Protein AF-A0A966QZ60-F1 (afdb_monomer_lite)

Structure (mmCIF, N/CA/C/O backbone):
data_AF-A0A966QZ60-F1
#
_entry.id   AF-A0A966QZ60-F1
#
loop_
_atom_site.group_PDB
_atom_site.id
_atom_site.type_symbol
_atom_site.label_atom_id
_atom_site.label_alt_id
_atom_site.label_comp_id
_atom_site.label_asym_id
_atom_site.label_entity_id
_atom_site.label_seq_id
_atom_site.pdbx_PDB_ins_code
_atom_site.Cartn_x
_atom_site.Cartn_y
_atom_site.Cartn_z
_atom_site.occupancy
_atom_site.B_iso_or_equiv
_atom_site.auth_seq_id
_atom_site.auth_comp_id
_atom_site.auth_asym_id
_atom_site.auth_atom_id
_atom_site.pdbx_PDB_model_num
ATOM 1 N N . LEU A 1 1 ? -9.155 -8.828 33.216 1.00 84.31 1 LEU A N 1
ATOM 2 C CA . LEU A 1 1 ? -10.419 -8.265 32.689 1.00 84.31 1 LEU A CA 1
ATOM 3 C C . LEU A 1 1 ? -10.652 -8.735 31.255 1.00 84.31 1 LEU A C 1
ATOM 5 O O . LEU A 1 1 ? -11.695 -9.301 30.996 1.00 84.31 1 LEU A O 1
ATOM 9 N N . ASP A 1 2 ? -9.654 -8.641 30.380 1.00 88.44 2 ASP A N 1
ATOM 10 C CA . ASP A 1 2 ? -9.709 -9.097 28.979 1.00 88.44 2 ASP A CA 1
ATOM 11 C C . ASP A 1 2 ? -10.245 -10.510 28.779 1.00 88.44 2 ASP A C 1
ATOM 13 O O . ASP A 1 2 ? -11.282 -10.682 28.158 1.00 88.44 2 ASP A O 1
ATOM 17 N N . LYS A 1 3 ? -9.608 -11.512 29.401 1.00 91.06 3 LYS A N 1
ATOM 18 C CA . LYS A 1 3 ? -10.066 -12.908 29.327 1.00 91.06 3 LYS A CA 1
ATOM 19 C C . LYS A 1 3 ? -11.524 -13.078 29.780 1.00 91.06 3 LYS A C 1
ATOM 21 O O . LYS A 1 3 ? -12.220 -13.938 29.255 1.00 91.06 3 LYS A O 1
ATOM 26 N N . LYS A 1 4 ? -11.988 -12.257 30.737 1.00 91.94 4 LYS A N 1
ATOM 27 C CA . LYS A 1 4 ? -13.389 -12.260 31.191 1.00 91.94 4 LYS A CA 1
ATOM 28 C C . LYS A 1 4 ? -14.310 -11.674 30.118 1.00 91.94 4 LYS A C 1
ATOM 30 O O . LYS A 1 4 ? -15.318 -12.291 29.813 1.00 91.94 4 LYS A O 1
ATOM 35 N N . ILE A 1 5 ? -13.929 -10.549 29.507 1.00 87.81 5 ILE A N 1
ATOM 36 C CA . ILE A 1 5 ? -14.661 -9.914 28.398 1.00 87.81 5 ILE A CA 1
ATOM 37 C C . ILE A 1 5 ? -14.772 -10.870 27.201 1.00 87.81 5 ILE A C 1
ATOM 39 O O . ILE A 1 5 ? -15.870 -11.100 26.702 1.00 87.81 5 ILE A O 1
ATOM 43 N N . GLU A 1 6 ? -13.659 -11.471 26.776 1.00 86.62 6 GLU A N 1
ATOM 44 C CA . GLU A 1 6 ? -13.623 -12.422 25.658 1.00 86.62 6 GLU A CA 1
ATOM 45 C C . GLU A 1 6 ? -14.510 -13.645 25.929 1.00 86.62 6 GLU A C 1
ATOM 47 O O . GLU A 1 6 ? -15.332 -14.019 25.094 1.00 86.62 6 GLU A O 1
ATOM 52 N N . ALA A 1 7 ? -14.370 -14.265 27.106 1.00 90.38 7 ALA A N 1
ATOM 53 C CA . ALA A 1 7 ? -15.155 -15.438 27.480 1.00 90.38 7 ALA A CA 1
ATOM 54 C C . ALA A 1 7 ? -16.653 -15.121 27.596 1.00 90.38 7 ALA A C 1
ATOM 56 O O . ALA A 1 7 ? -17.484 -15.924 27.173 1.00 90.38 7 ALA A O 1
ATOM 57 N N . TYR A 1 8 ? -16.995 -13.950 28.134 1.00 89.56 8 TYR A N 1
ATOM 58 C CA . TYR A 1 8 ? -18.377 -13.519 28.297 1.00 89.56 8 TYR A CA 1
ATOM 59 C C . TYR A 1 8 ? -19.043 -13.235 26.951 1.00 89.56 8 TYR A C 1
ATOM 61 O O . TYR A 1 8 ? -20.119 -13.758 26.694 1.00 89.56 8 TYR A O 1
ATOM 69 N N . ARG A 1 9 ? -18.382 -12.503 26.044 1.00 83.50 9 ARG A N 1
ATOM 70 C CA . ARG A 1 9 ? -18.912 -12.212 24.699 1.00 83.50 9 ARG A CA 1
ATOM 71 C C . ARG A 1 9 ? -18.973 -13.429 23.779 1.00 83.50 9 ARG A C 1
ATOM 73 O O . ARG A 1 9 ? -19.810 -13.466 22.885 1.00 83.50 9 ARG A O 1
ATOM 80 N N . LYS A 1 10 ? -18.149 -14.461 24.004 1.00 85.38 10 LYS A N 1
ATOM 81 C CA . LYS A 1 10 ? -18.312 -15.754 23.311 1.00 85.38 10 LYS A CA 1
ATOM 82 C C . LYS A 1 10 ? -19.639 -16.438 23.657 1.00 85.38 10 LYS A C 1
ATOM 84 O O . LYS A 1 10 ? -20.202 -17.102 22.794 1.00 85.38 10 LYS A O 1
ATOM 89 N N . LYS A 1 11 ? -20.123 -16.277 24.894 1.00 85.75 11 LYS A N 1
ATOM 90 C CA . LYS A 1 11 ? -21.394 -16.850 25.372 1.00 85.75 11 LYS A CA 1
ATOM 91 C C . LYS A 1 11 ? -22.586 -15.915 25.138 1.00 85.75 11 LYS A C 1
ATOM 93 O O . LYS A 1 11 ? -23.660 -16.387 24.802 1.00 85.75 11 LYS A O 1
ATOM 98 N N . ASN A 1 12 ? -22.364 -14.607 25.252 1.00 82.19 12 ASN A N 1
ATOM 99 C CA . ASN A 1 12 ? -23.371 -13.552 25.152 1.00 82.19 12 ASN A CA 1
ATOM 100 C C . ASN A 1 12 ? -22.967 -12.578 24.036 1.00 82.19 12 ASN A C 1
ATOM 102 O O . ASN A 1 12 ? -22.344 -11.545 24.289 1.00 82.19 12 ASN A O 1
ATOM 106 N N . ARG A 1 13 ? -23.219 -12.959 22.779 1.00 76.31 13 ARG A N 1
ATOM 107 C CA . ARG A 1 13 ? -22.606 -12.326 21.591 1.00 76.31 13 ARG A CA 1
ATOM 108 C C . ARG A 1 13 ? -23.005 -10.868 21.373 1.00 76.31 13 ARG A C 1
ATOM 110 O O . ARG A 1 13 ? -22.263 -10.135 20.723 1.00 76.31 13 ARG A O 1
ATOM 117 N N . ASP A 1 14 ? -24.128 -10.449 21.923 1.00 72.69 14 ASP A N 1
ATOM 118 C CA . ASP A 1 14 ? -24.739 -9.123 21.838 1.00 72.69 14 ASP A CA 1
ATOM 119 C C . ASP A 1 14 ? -24.552 -8.266 23.104 1.00 72.69 14 ASP A C 1
ATOM 121 O O . ASP A 1 14 ? -24.776 -7.060 23.048 1.00 72.69 14 ASP A O 1
ATOM 125 N N . ALA A 1 15 ? -24.039 -8.833 24.202 1.00 78.94 15 ALA A N 1
ATOM 126 C CA . ALA A 1 15 ? -24.025 -8.176 25.511 1.00 78.94 15 ALA A CA 1
ATOM 127 C C . ALA A 1 15 ? -23.318 -6.810 25.556 1.00 78.94 15 ALA A C 1
ATOM 129 O O . ALA A 1 15 ? -22.110 -6.696 25.336 1.00 78.94 15 ALA A O 1
ATOM 130 N N . SER A 1 16 ? -24.041 -5.764 25.926 1.00 79.06 16 SER A N 1
ATOM 131 C CA . SER A 1 16 ? -23.572 -4.380 26.024 1.00 79.06 16 SER A CA 1
ATOM 132 C C . SER A 1 16 ? -22.402 -4.178 27.007 1.00 79.06 16 SER A C 1
ATOM 134 O O . SER A 1 16 ? -22.087 -5.011 27.864 1.00 79.06 16 SER A O 1
ATOM 136 N N . VAL A 1 17 ? -21.721 -3.033 26.885 1.00 77.44 17 VAL A N 1
ATOM 137 C CA . VAL A 1 17 ? -20.625 -2.647 27.794 1.00 77.44 17 VAL A CA 1
ATOM 138 C C . VAL A 1 17 ? -21.151 -2.457 29.220 1.00 77.44 17 VAL A C 1
ATOM 140 O O . VAL A 1 17 ? -20.450 -2.745 30.186 1.00 77.44 17 VAL A O 1
ATOM 143 N N . GLU A 1 18 ? -22.389 -1.997 29.343 1.00 75.81 18 GLU A N 1
ATOM 144 C CA . GLU A 1 18 ? -23.145 -1.793 30.569 1.00 75.81 18 GLU A CA 1
ATOM 145 C C . GLU A 1 18 ? -23.421 -3.109 31.290 1.00 75.81 18 GLU A C 1
ATOM 147 O O . GLU A 1 18 ? -23.163 -3.212 32.489 1.00 75.81 18 GLU A O 1
ATOM 152 N N . GLU A 1 19 ? -23.907 -4.119 30.569 1.00 78.19 19 GLU A N 1
ATOM 153 C CA . GLU A 1 19 ? -24.161 -5.455 31.119 1.00 78.19 19 GLU A CA 1
ATOM 154 C C . GLU A 1 19 ? -22.862 -6.099 31.599 1.00 78.19 19 GLU A C 1
ATOM 156 O O . GLU A 1 19 ? -22.787 -6.572 32.730 1.00 78.19 19 GLU A O 1
ATOM 161 N N . MET A 1 20 ? -21.798 -6.015 30.798 1.00 86.00 20 MET A N 1
ATOM 162 C CA . MET A 1 20 ? -20.472 -6.490 31.198 1.00 86.00 20 MET A CA 1
ATOM 163 C C . MET A 1 20 ? -19.906 -5.727 32.404 1.00 86.00 20 MET A C 1
ATOM 165 O O . MET A 1 20 ? -19.241 -6.314 33.252 1.00 86.00 20 MET A O 1
ATOM 169 N N . ALA A 1 21 ? -20.143 -4.418 32.507 1.00 83.50 21 ALA A N 1
ATOM 170 C CA . ALA A 1 21 ? -19.687 -3.613 33.639 1.00 83.50 21 ALA A CA 1
ATOM 171 C C . ALA A 1 21 ? -20.360 -4.036 34.950 1.00 83.50 21 ALA A C 1
ATOM 173 O O . ALA A 1 21 ? -19.672 -4.190 35.962 1.00 83.50 21 ALA A O 1
ATOM 174 N N . LYS A 1 22 ? -21.677 -4.277 34.907 1.00 90.19 22 LYS A N 1
ATOM 175 C CA . LYS A 1 22 ? -22.449 -4.804 36.038 1.00 90.19 22 LYS A CA 1
ATOM 176 C C . LYS A 1 22 ? -21.971 -6.201 36.428 1.00 90.19 22 LYS A C 1
ATOM 178 O O . LYS A 1 22 ? -21.616 -6.406 37.583 1.00 90.19 22 LYS A O 1
ATOM 183 N N . GLU A 1 23 ? -21.870 -7.107 35.459 1.00 91.81 23 GLU A N 1
ATOM 184 C CA . GLU A 1 23 ? -21.428 -8.488 35.675 1.00 91.81 23 GLU A CA 1
ATOM 185 C C . GLU A 1 23 ? -20.013 -8.563 36.268 1.00 91.81 23 GLU A C 1
ATOM 187 O O . GLU A 1 23 ? -19.726 -9.341 37.175 1.00 91.81 23 GLU A O 1
ATOM 192 N N . PHE A 1 24 ? -19.089 -7.740 35.768 1.00 90.69 24 PHE A N 1
ATOM 193 C CA . PHE A 1 24 ? -17.696 -7.772 36.211 1.00 90.69 24 PHE A CA 1
ATOM 194 C C . PHE A 1 24 ? -17.423 -6.902 37.442 1.00 90.69 24 PHE A C 1
ATOM 196 O O . PHE A 1 24 ? -16.284 -6.911 37.919 1.00 90.69 24 PHE A O 1
ATOM 203 N N . GLY A 1 25 ? -18.410 -6.143 37.931 1.00 91.50 25 GLY A N 1
ATOM 204 C CA . GLY A 1 25 ? -18.258 -5.226 39.063 1.00 91.50 25 GLY A CA 1
ATOM 205 C C . GLY A 1 25 ? -17.223 -4.123 38.814 1.00 91.50 25 GLY A C 1
ATOM 206 O O . GLY A 1 25 ? -16.467 -3.758 39.711 1.00 91.50 25 GLY A O 1
ATOM 207 N N . VAL A 1 26 ? -17.121 -3.622 37.580 1.00 85.88 26 VAL A N 1
ATOM 208 C CA . VAL A 1 26 ? -16.157 -2.574 37.200 1.00 85.88 26 VAL A CA 1
ATOM 209 C C . VAL A 1 26 ? -16.850 -1.435 36.462 1.00 85.88 26 VAL A C 1
ATOM 211 O O . VAL A 1 26 ? -17.951 -1.584 35.948 1.00 85.88 26 VAL A O 1
ATOM 214 N N . SER A 1 27 ? -16.195 -0.276 36.362 1.00 79.75 27 SER A N 1
ATOM 215 C CA . SER A 1 27 ? -16.795 0.867 35.672 1.00 79.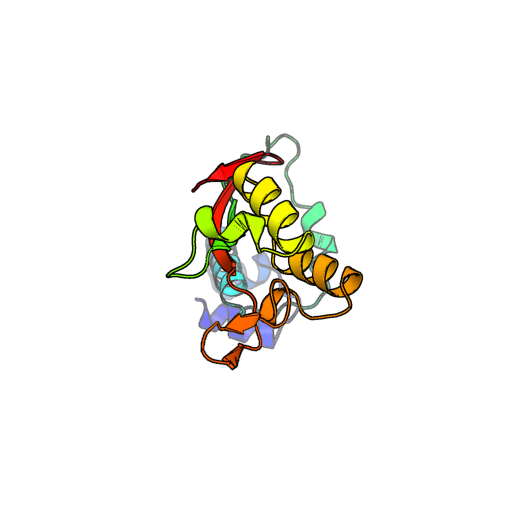75 27 SER A CA 1
ATOM 216 C C . SER A 1 27 ? -16.998 0.610 34.173 1.00 79.75 27 SER A C 1
ATOM 218 O O . SER A 1 27 ? -16.137 0.033 33.499 1.00 79.75 27 SER A O 1
ATOM 220 N N . LYS A 1 28 ? -18.104 1.133 33.625 1.00 72.19 28 LYS A N 1
ATOM 221 C CA . LYS A 1 28 ? -18.418 1.116 32.184 1.00 72.19 28 LYS A CA 1
ATOM 222 C C . LYS A 1 28 ? -17.246 1.618 31.338 1.00 72.19 28 LYS A C 1
ATOM 224 O O . LYS A 1 28 ? -16.863 0.975 30.366 1.00 72.19 28 LYS A O 1
ATOM 229 N N . ALA A 1 29 ? -16.609 2.715 31.754 1.00 64.62 29 ALA A N 1
ATOM 230 C CA . ALA A 1 29 ? -15.446 3.276 31.067 1.00 64.62 29 ALA A CA 1
ATOM 231 C C . ALA A 1 29 ? -14.251 2.305 31.026 1.00 64.62 29 ALA A C 1
ATOM 233 O O . ALA A 1 29 ? -13.534 2.241 30.027 1.00 64.62 29 ALA A O 1
ATOM 234 N N . LYS A 1 30 ? -14.035 1.518 32.089 1.00 66.00 30 LYS A N 1
ATOM 235 C CA . LYS A 1 30 ? -12.968 0.511 32.136 1.00 66.00 30 LYS A CA 1
ATOM 236 C C . LYS A 1 30 ? -13.267 -0.649 31.188 1.00 66.00 30 LYS A C 1
ATOM 238 O O . LYS A 1 30 ? -12.356 -1.078 30.485 1.00 66.00 30 LYS A O 1
ATOM 243 N N . VAL A 1 31 ? -14.516 -1.115 31.116 1.00 69.50 31 VAL A N 1
ATOM 244 C CA . VAL A 1 31 ? -14.927 -2.142 30.140 1.00 69.50 31 VAL A CA 1
ATOM 245 C C . VAL A 1 31 ? -14.795 -1.616 28.713 1.00 69.50 31 VAL A C 1
ATOM 247 O O . VAL A 1 31 ? -14.143 -2.273 27.911 1.00 69.50 31 VAL A O 1
ATOM 250 N N . ALA A 1 32 ? -15.295 -0.412 28.415 1.00 71.19 32 ALA A N 1
ATOM 251 C CA . ALA A 1 32 ? -15.201 0.207 27.089 1.00 71.19 32 ALA A CA 1
ATOM 252 C C . ALA A 1 32 ? -13.749 0.296 26.590 1.00 71.19 32 ALA A C 1
ATOM 254 O O . ALA A 1 32 ? -13.440 -0.144 25.485 1.00 71.19 32 ALA A O 1
ATOM 255 N N . LYS A 1 33 ? -12.830 0.773 27.443 1.00 69.88 33 LYS A N 1
ATOM 256 C CA . LYS A 1 33 ? -11.395 0.843 27.120 1.00 69.88 33 LYS A CA 1
ATOM 257 C C . LYS A 1 33 ? -10.795 -0.532 26.820 1.00 69.88 33 LYS A C 1
ATOM 259 O O . LYS A 1 33 ? -9.973 -0.659 25.916 1.00 69.88 33 LYS A O 1
ATOM 264 N N . ARG A 1 34 ? -11.179 -1.573 27.571 1.00 81.94 34 ARG A N 1
ATOM 265 C CA . ARG A 1 34 ? -10.687 -2.938 27.322 1.00 81.94 34 ARG A CA 1
ATOM 266 C C . ARG A 1 34 ? -11.321 -3.570 26.087 1.00 81.94 34 ARG A C 1
ATOM 268 O O . ARG A 1 34 ? -10.612 -4.256 25.367 1.00 81.94 34 ARG A O 1
ATOM 275 N N . VAL A 1 35 ? -12.595 -3.307 25.803 1.00 75.38 35 VAL A N 1
ATOM 276 C CA . VAL A 1 35 ? -13.266 -3.746 24.569 1.00 75.38 35 VAL A CA 1
ATOM 277 C C . VAL A 1 35 ? -12.587 -3.130 23.347 1.00 75.38 35 VAL A C 1
ATOM 279 O O . VAL A 1 35 ? -12.170 -3.874 22.468 1.00 75.38 35 VAL A O 1
ATOM 282 N N . ALA A 1 36 ? -12.351 -1.814 23.339 1.00 67.31 36 ALA A N 1
ATOM 283 C CA . ALA A 1 36 ? -11.610 -1.144 22.267 1.00 67.31 36 ALA A CA 1
ATOM 284 C C . ALA A 1 36 ? -10.195 -1.732 22.087 1.00 67.31 36 ALA A C 1
ATOM 286 O O . ALA A 1 36 ? -9.756 -2.017 20.973 1.00 67.31 36 ALA A O 1
ATOM 287 N N . TYR A 1 37 ? -9.500 -2.015 23.195 1.00 71.69 37 TYR A N 1
ATOM 288 C CA . TYR A 1 37 ? -8.204 -2.696 23.156 1.00 71.69 37 TYR A CA 1
ATOM 289 C C . TYR A 1 37 ? -8.291 -4.124 22.587 1.00 71.69 37 TYR A C 1
ATOM 291 O O . TYR A 1 37 ? -7.391 -4.556 21.879 1.00 71.69 37 TYR A O 1
ATOM 299 N N . LEU A 1 38 ? -9.359 -4.874 22.856 1.00 75.19 38 LEU A N 1
ATOM 300 C CA . LEU A 1 38 ? -9.532 -6.227 22.322 1.00 75.19 38 LEU A CA 1
ATOM 301 C C . LEU A 1 38 ? -9.957 -6.236 20.852 1.00 75.19 38 LEU A C 1
ATOM 303 O O . LEU A 1 38 ? -9.540 -7.132 20.122 1.00 75.19 38 LEU A O 1
ATOM 307 N N . MET A 1 39 ? -10.721 -5.233 20.415 1.00 69.69 39 MET A N 1
ATOM 308 C CA . MET A 1 39 ? -11.051 -5.010 19.005 1.00 69.69 39 MET A CA 1
ATOM 309 C C . MET A 1 39 ? -9.790 -4.729 18.185 1.00 69.69 39 MET A C 1
ATOM 311 O O . MET A 1 39 ? -9.588 -5.357 17.159 1.00 69.69 39 MET A O 1
ATOM 315 N N . THR A 1 40 ? -8.874 -3.894 18.688 1.00 61.53 40 THR A N 1
ATOM 316 C CA . THR A 1 40 ? -7.584 -3.619 18.008 1.00 61.53 40 THR A CA 1
ATOM 317 C C . THR A 1 40 ? -6.628 -4.818 17.983 1.00 61.53 40 THR A C 1
ATOM 319 O O . THR A 1 40 ? -5.565 -4.763 17.368 1.00 61.53 40 THR A O 1
ATOM 322 N N . LYS A 1 41 ? -6.964 -5.895 18.700 1.00 67.75 41 LYS A N 1
ATOM 323 C CA . LYS A 1 41 ? -6.194 -7.141 18.758 1.00 67.75 41 LYS A CA 1
ATOM 324 C C . LYS A 1 41 ? -6.943 -8.317 18.134 1.00 67.75 41 LYS A C 1
ATOM 326 O O . LYS A 1 41 ? -6.517 -9.442 18.368 1.00 67.75 41 LYS A O 1
ATOM 331 N N . ASP A 1 42 ? -8.060 -8.072 17.442 1.00 71.31 42 ASP A N 1
ATOM 332 C CA . ASP A 1 42 ? -8.941 -9.089 16.843 1.00 71.31 42 ASP A CA 1
ATOM 333 C C . ASP A 1 42 ? -9.388 -10.194 17.818 1.00 71.31 42 ASP A C 1
ATOM 335 O O . ASP A 1 42 ? -9.741 -11.309 17.438 1.00 71.31 42 ASP A O 1
ATOM 339 N N . ARG A 1 43 ? -9.383 -9.890 19.120 1.00 73.50 43 ARG A N 1
ATOM 340 C CA . ARG A 1 43 ? -9.740 -10.830 20.193 1.00 73.50 43 ARG A CA 1
ATOM 341 C C . ARG A 1 43 ? -11.160 -10.638 20.703 1.00 73.50 43 ARG A C 1
ATOM 343 O O . ARG A 1 43 ? -11.625 -11.424 21.525 1.00 73.50 43 ARG A O 1
ATOM 350 N N . TYR A 1 44 ? -11.857 -9.611 20.226 1.00 75.81 44 TYR A N 1
ATOM 351 C CA . TYR A 1 44 ? -13.229 -9.328 20.617 1.00 75.81 44 TYR A CA 1
ATOM 352 C C . TYR A 1 44 ? -14.226 -9.900 19.595 1.00 75.81 44 TYR A C 1
ATOM 354 O O . TYR A 1 44 ? -14.270 -9.418 18.464 1.00 75.81 44 TYR A O 1
ATOM 362 N N . PRO A 1 45 ? -15.035 -10.914 19.952 1.00 67.62 45 PRO A N 1
ATOM 363 C CA . PRO A 1 45 ? -15.992 -11.502 19.023 1.00 67.62 45 PRO A CA 1
ATOM 364 C C . PRO A 1 45 ? -17.216 -10.586 18.874 1.00 67.62 45 PRO A C 1
ATOM 366 O O . PRO A 1 45 ? -18.016 -10.447 19.799 1.00 67.62 45 PRO A O 1
ATOM 369 N N . ILE A 1 46 ? -17.363 -9.965 17.702 1.00 60.88 46 ILE A N 1
ATOM 370 C CA . ILE A 1 46 ? -18.468 -9.053 17.369 1.00 60.88 46 ILE A CA 1
ATOM 371 C C . ILE A 1 46 ? -19.565 -9.827 16.619 1.00 60.88 46 ILE A C 1
ATOM 373 O O . ILE A 1 46 ? -19.284 -10.501 15.626 1.00 60.88 46 ILE A O 1
ATOM 377 N N . SER A 1 47 ? -20.828 -9.747 17.061 1.00 57.38 47 SER A N 1
ATOM 378 C CA . SER A 1 47 ? -21.958 -10.024 16.161 1.00 57.38 47 SER A CA 1
ATOM 379 C C . SER A 1 47 ? -22.153 -8.806 15.254 1.00 57.38 47 SER A C 1
ATOM 381 O O . SER A 1 47 ? -22.085 -7.674 15.719 1.00 57.38 47 SER A O 1
ATOM 383 N N . ARG A 1 48 ? -22.367 -9.016 13.952 1.00 49.56 48 ARG A N 1
ATOM 384 C CA . ARG A 1 48 ? -22.441 -7.968 12.910 1.00 49.56 48 ARG A CA 1
ATOM 385 C C . ARG A 1 48 ? -23.561 -6.911 13.086 1.00 49.56 48 ARG A C 1
ATOM 387 O O . ARG A 1 48 ? -23.792 -6.131 12.178 1.00 49.56 48 ARG A O 1
ATOM 394 N N . ALA A 1 49 ? -24.243 -6.847 14.229 1.00 44.75 49 ALA A N 1
ATOM 395 C CA . ALA A 1 49 ? -25.283 -5.857 14.528 1.00 44.75 49 ALA A CA 1
ATOM 396 C C . ALA A 1 49 ? -24.742 -4.512 15.078 1.00 44.75 49 ALA A C 1
ATOM 398 O O . ALA A 1 49 ? -25.524 -3.654 15.474 1.00 44.75 49 ALA A O 1
ATOM 399 N N . VAL A 1 50 ? -23.417 -4.316 15.147 1.00 46.06 50 VAL A N 1
ATOM 400 C CA . VAL A 1 50 ? -22.790 -3.149 15.808 1.00 46.06 50 VAL A CA 1
ATOM 401 C C . VAL A 1 50 ? -22.782 -1.882 14.942 1.00 46.06 50 VAL A C 1
ATOM 403 O O . VAL A 1 50 ? -22.779 -0.781 15.494 1.00 46.06 50 VAL A O 1
ATOM 406 N N . ASP A 1 51 ? -22.874 -2.005 13.617 1.00 41.47 51 ASP A N 1
ATOM 407 C CA . ASP A 1 51 ? -22.822 -0.843 12.718 1.00 41.47 51 ASP A CA 1
ATOM 408 C C . ASP A 1 51 ? -24.001 0.124 12.953 1.00 41.47 51 ASP A C 1
ATOM 410 O O . ASP A 1 51 ? -23.820 1.339 12.926 1.00 41.47 51 ASP A O 1
ATOM 414 N N . GLN A 1 52 ? -25.175 -0.400 13.332 1.00 42.34 52 GLN A N 1
ATOM 415 C CA . GLN A 1 52 ? -26.388 0.387 13.607 1.00 42.34 52 GLN A CA 1
ATOM 416 C C . GLN A 1 52 ? -26.363 1.146 14.950 1.00 42.34 52 GLN A C 1
ATOM 418 O O . GLN A 1 52 ? -27.165 2.052 15.159 1.00 42.34 52 GLN A O 1
ATOM 423 N N . ILE A 1 53 ? -25.452 0.805 15.871 1.00 43.84 53 ILE A N 1
ATOM 424 C CA . ILE A 1 53 ? -25.403 1.387 17.229 1.00 43.84 53 ILE A CA 1
ATOM 425 C C . ILE A 1 53 ? -24.405 2.555 17.311 1.00 43.84 53 ILE A C 1
ATOM 427 O O . ILE A 1 53 ? -24.521 3.415 18.192 1.00 43.84 53 ILE A O 1
ATOM 431 N N . SER A 1 54 ? -23.434 2.616 16.392 1.00 46.88 54 SER A N 1
ATOM 432 C CA . SER A 1 54 ? -22.390 3.649 16.414 1.00 46.88 54 SER A CA 1
ATOM 433 C C . SER A 1 54 ? -22.938 5.059 16.146 1.00 46.88 54 SER A C 1
ATOM 435 O O . SER A 1 54 ? -22.508 6.013 16.793 1.00 46.88 54 SER A O 1
ATOM 437 N N . GLU A 1 55 ? -23.961 5.189 15.296 1.00 44.31 55 GLU A N 1
ATOM 438 C CA . GLU A 1 55 ? -24.566 6.481 14.947 1.00 44.31 55 GLU A CA 1
ATOM 439 C C . GLU A 1 55 ? -25.419 7.091 16.073 1.00 44.31 55 GLU A C 1
ATOM 441 O O . GLU A 1 55 ? -25.576 8.309 16.137 1.00 44.31 55 GLU A O 1
ATOM 446 N N . GLN A 1 56 ? -25.934 6.284 17.008 1.00 48.84 56 GLN A N 1
ATOM 447 C CA . GLN A 1 56 ? -26.859 6.759 18.049 1.00 48.84 56 GLN A CA 1
ATOM 448 C C . GLN A 1 56 ? -26.178 7.281 19.329 1.00 48.84 56 GLN A C 1
ATOM 450 O O . GLN A 1 56 ? -26.860 7.841 20.185 1.00 48.84 56 GLN A O 1
ATOM 455 N N . ASN A 1 57 ? -24.854 7.134 19.484 1.00 47.59 57 ASN A N 1
ATOM 456 C CA . ASN A 1 57 ? -24.150 7.430 20.746 1.00 47.59 57 ASN A CA 1
ATOM 457 C C . ASN A 1 57 ? -23.184 8.632 20.718 1.00 47.59 57 ASN A C 1
ATOM 459 O O . ASN A 1 57 ? -22.468 8.854 21.697 1.00 47.59 57 ASN A O 1
ATOM 463 N N . LEU A 1 58 ? -23.156 9.439 19.652 1.00 46.56 58 LEU A N 1
ATOM 464 C CA . LEU A 1 58 ? -22.389 10.693 19.643 1.00 46.56 58 LEU A CA 1
ATOM 465 C C . LEU A 1 58 ? -23.192 11.826 20.320 1.00 46.56 58 LEU A C 1
ATOM 467 O O . LEU A 1 58 ? -24.290 12.151 19.862 1.00 46.56 58 LEU A O 1
ATOM 471 N N . PRO A 1 59 ? -22.684 12.465 21.396 1.00 45.72 59 PRO A N 1
ATOM 472 C CA . PRO A 1 59 ? -23.367 13.596 22.017 1.00 45.72 59 PRO A CA 1
ATOM 473 C C . PRO A 1 59 ? -23.434 14.789 21.054 1.00 45.72 59 PRO A C 1
ATOM 475 O O . PRO A 1 59 ? -22.426 15.180 20.459 1.00 45.72 59 PRO A O 1
ATOM 478 N N . LYS A 1 60 ? -24.608 15.421 20.936 1.00 43.66 60 LYS A N 1
ATOM 479 C CA . LYS A 1 60 ? -24.768 16.667 20.170 1.00 43.66 60 LYS A CA 1
ATOM 480 C C . LYS A 1 60 ? -23.912 17.775 20.797 1.00 43.66 60 LYS A C 1
ATOM 482 O O . LYS A 1 60 ? -24.100 18.109 21.962 1.00 43.66 60 LYS A O 1
ATOM 487 N N . GLY A 1 61 ? -22.998 18.355 20.014 1.00 44.78 61 GLY A N 1
ATOM 488 C CA . GLY A 1 61 ? -22.172 19.502 20.419 1.00 44.78 61 GLY A CA 1
ATOM 489 C C . GLY A 1 61 ? -20.706 19.193 20.742 1.00 44.78 61 GLY A C 1
ATOM 490 O O . GLY A 1 61 ? -19.947 20.120 21.021 1.00 44.78 61 GLY A O 1
ATOM 491 N N . VAL A 1 62 ? -20.263 17.936 20.650 1.00 40.81 62 VAL A N 1
ATOM 492 C CA . VAL A 1 62 ? -18.827 17.622 20.650 1.00 40.81 62 VAL A CA 1
ATOM 493 C C . VAL A 1 62 ? -18.276 17.980 19.272 1.00 40.81 62 VAL A C 1
ATOM 495 O O . VAL A 1 62 ? -18.584 17.315 18.286 1.00 40.81 62 VAL A O 1
ATOM 498 N N . LYS A 1 63 ? -17.466 19.042 19.182 1.00 44.91 63 LYS A N 1
ATOM 499 C CA . LYS A 1 63 ? -16.581 19.199 18.023 1.00 44.91 63 LYS A CA 1
ATOM 500 C C . LYS A 1 63 ? -15.646 18.005 18.052 1.00 44.91 63 LYS A C 1
ATOM 502 O O . LYS A 1 63 ? -14.928 17.837 19.034 1.00 44.91 63 LYS A O 1
ATOM 507 N N . GLU A 1 64 ? -15.721 17.180 17.016 1.00 43.31 64 GLU A N 1
ATOM 508 C CA . GLU A 1 64 ? -14.816 16.070 16.762 1.00 43.31 64 GLU A CA 1
ATOM 509 C C . GLU A 1 64 ? -13.384 16.560 17.010 1.00 43.31 64 GLU A C 1
ATOM 511 O O . GLU A 1 64 ? -12.804 17.298 16.209 1.00 43.31 64 GLU A O 1
ATOM 516 N N . VAL A 1 65 ? -12.818 16.222 18.171 1.00 43.44 65 VAL A N 1
ATOM 517 C CA . VAL A 1 65 ? -11.370 16.238 18.302 1.00 43.44 65 VAL A CA 1
ATOM 518 C C . VAL A 1 65 ? -10.983 15.082 17.411 1.00 43.44 65 VAL A C 1
ATOM 520 O O . VAL A 1 65 ? -11.122 13.932 17.816 1.00 43.44 65 VAL A O 1
ATOM 523 N N . ALA A 1 66 ? -10.651 15.388 16.156 1.00 50.41 66 ALA A N 1
ATOM 524 C CA . ALA A 1 66 ? -10.097 14.423 15.229 1.00 50.41 66 ALA A CA 1
ATOM 525 C C . ALA A 1 66 ? -8.789 13.952 15.862 1.00 50.41 66 ALA A C 1
ATOM 527 O O . ALA A 1 66 ? -7.731 14.559 15.663 1.00 50.41 66 ALA A O 1
ATOM 528 N N . GLU A 1 67 ? -8.894 12.947 16.733 1.00 51.12 67 GLU A N 1
ATOM 529 C CA . GLU A 1 67 ? -7.742 12.291 17.303 1.00 51.12 67 GLU A CA 1
ATOM 530 C C . GLU A 1 67 ? -6.906 11.841 16.107 1.00 51.12 67 GLU A C 1
ATOM 532 O O . GLU A 1 67 ? -7.455 11.263 15.164 1.00 51.12 67 GLU A O 1
ATOM 537 N N . PRO A 1 68 ? -5.613 12.193 16.072 1.00 55.16 68 PRO A N 1
ATOM 538 C CA . PRO A 1 68 ? -4.761 11.845 14.954 1.00 55.16 68 PRO A CA 1
ATOM 539 C C . PRO A 1 68 ? -4.776 10.326 14.778 1.00 55.16 68 PRO A C 1
ATOM 541 O O . PRO A 1 68 ? -4.202 9.595 15.585 1.00 55.16 68 PRO A O 1
ATOM 544 N N . VAL A 1 69 ? -5.444 9.852 13.727 1.00 62.28 69 VAL A N 1
ATOM 545 C CA . VAL A 1 69 ? -5.453 8.430 13.392 1.00 62.28 69 VAL A CA 1
ATOM 546 C C . VAL A 1 69 ? -4.144 8.146 12.678 1.00 62.28 69 VAL A C 1
ATOM 548 O O . VAL A 1 69 ? -3.867 8.716 11.618 1.00 62.28 69 VAL A O 1
ATOM 551 N N . LEU A 1 70 ? -3.319 7.296 13.288 1.00 72.06 70 LEU A N 1
ATOM 552 C CA . LEU A 1 70 ? -2.136 6.762 12.636 1.00 72.06 70 LEU A CA 1
ATOM 553 C C . LEU A 1 70 ? -2.591 5.732 11.602 1.00 72.06 70 LEU A C 1
ATOM 555 O O . LEU A 1 70 ? -3.168 4.704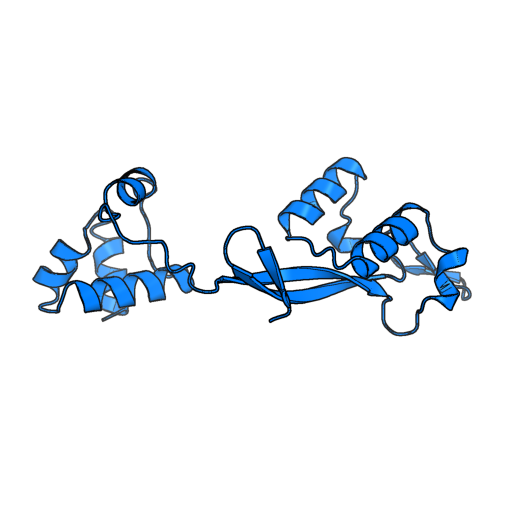 11.952 1.00 72.06 70 LEU A O 1
ATOM 559 N N . GLU A 1 71 ? -2.322 6.005 10.335 1.00 81.31 71 GLU A N 1
ATOM 560 C CA . GLU A 1 71 ? -2.651 5.117 9.230 1.00 81.31 71 GLU A CA 1
ATOM 561 C C . GLU A 1 71 ? -1.370 4.616 8.564 1.00 81.31 71 GLU A C 1
ATOM 563 O O . GLU A 1 71 ? -0.403 5.360 8.368 1.00 81.31 71 GLU A O 1
ATOM 568 N N . VAL A 1 72 ? -1.376 3.340 8.182 1.00 89.25 72 VAL A N 1
ATOM 569 C CA . VAL A 1 72 ? -0.344 2.775 7.315 1.00 89.25 72 VAL A CA 1
ATOM 570 C C . VAL A 1 72 ? -0.728 3.069 5.871 1.00 89.25 72 VAL A C 1
ATOM 572 O O . VAL A 1 72 ? -1.808 2.700 5.413 1.00 89.25 72 VAL A O 1
ATOM 575 N N . ARG A 1 73 ? 0.169 3.729 5.145 1.00 93.25 73 ARG A N 1
ATOM 576 C CA . ARG A 1 73 ? 0.050 3.984 3.709 1.00 93.25 73 ARG A CA 1
ATOM 577 C C . ARG A 1 73 ? 1.306 3.500 2.996 1.00 93.25 73 ARG A C 1
ATOM 579 O O . ARG A 1 73 ? 2.303 3.165 3.628 1.00 93.25 73 ARG A O 1
ATOM 586 N N . TYR A 1 74 ? 1.273 3.493 1.673 1.00 96.50 74 TYR A N 1
ATOM 587 C CA . TYR A 1 74 ? 2.388 3.071 0.840 1.00 96.50 74 TYR A CA 1
ATOM 588 C C . TYR A 1 74 ? 2.731 4.154 -0.172 1.00 96.50 74 TYR A C 1
ATOM 590 O O . TYR A 1 74 ? 1.861 4.667 -0.875 1.00 96.50 74 TYR A O 1
ATOM 598 N N . ARG A 1 75 ? 4.015 4.492 -0.251 1.00 97.19 75 ARG A N 1
ATOM 599 C CA . ARG A 1 75 ? 4.575 5.367 -1.278 1.00 97.19 75 ARG A CA 1
ATOM 600 C C . ARG A 1 75 ? 5.249 4.511 -2.342 1.00 97.19 75 ARG A C 1
ATOM 602 O O . ARG A 1 75 ? 5.928 3.540 -2.016 1.00 97.19 75 ARG A O 1
ATOM 609 N N . TYR A 1 76 ? 5.066 4.856 -3.611 1.00 97.56 76 TYR A N 1
ATOM 610 C CA . TYR A 1 76 ? 5.799 4.203 -4.692 1.00 97.56 76 TYR A CA 1
ATOM 611 C C . TYR A 1 76 ? 7.218 4.778 -4.756 1.00 97.56 76 TYR A C 1
ATOM 613 O O . TYR A 1 76 ? 7.384 5.994 -4.806 1.00 97.56 76 TYR A O 1
ATOM 621 N N . ALA A 1 77 ? 8.237 3.926 -4.709 1.00 98.00 77 ALA A N 1
ATOM 622 C CA . ALA A 1 77 ? 9.632 4.357 -4.613 1.00 98.00 77 ALA A CA 1
ATOM 623 C C . ALA A 1 77 ? 10.565 3.456 -5.428 1.00 98.00 77 ALA A C 1
ATOM 625 O O . ALA A 1 77 ? 10.162 2.404 -5.921 1.00 98.00 77 ALA A O 1
ATOM 626 N N . TRP A 1 78 ? 11.827 3.853 -5.570 1.00 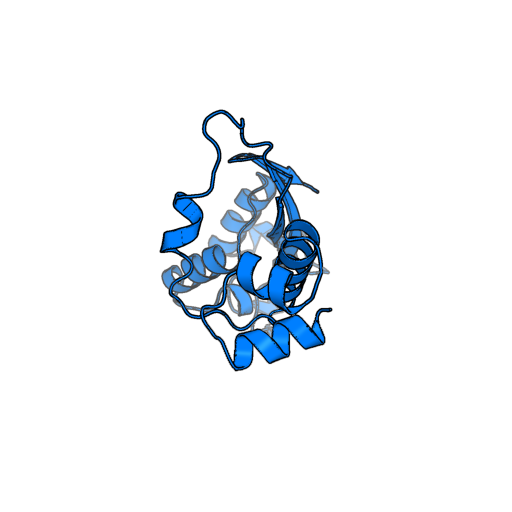97.94 78 TRP A N 1
ATOM 627 C CA . TRP A 1 78 ? 12.864 3.004 -6.156 1.00 97.94 78 TRP A CA 1
ATOM 628 C C . TRP A 1 78 ? 13.230 1.852 -5.219 1.00 97.94 78 TRP A C 1
ATOM 630 O O . TRP A 1 78 ? 13.350 2.031 -4.009 1.00 97.94 78 TRP A O 1
ATOM 640 N N . ALA A 1 79 ? 13.433 0.659 -5.778 1.00 96.31 79 ALA A N 1
ATOM 641 C CA . ALA A 1 79 ? 14.070 -0.422 -5.039 1.00 96.31 79 ALA A CA 1
ATOM 642 C C . ALA A 1 79 ? 15.550 -0.082 -4.789 1.00 96.31 79 ALA A C 1
ATOM 644 O O . ALA A 1 79 ? 16.163 0.659 -5.559 1.00 96.31 79 ALA A O 1
ATOM 645 N N . ALA A 1 80 ? 16.139 -0.667 -3.744 1.00 94.50 80 ALA A N 1
ATOM 646 C CA . ALA A 1 80 ? 17.557 -0.486 -3.445 1.00 94.50 80 ALA A CA 1
ATOM 647 C C . ALA A 1 80 ? 18.437 -0.783 -4.676 1.00 94.50 80 ALA A C 1
ATOM 649 O O . ALA A 1 80 ? 18.248 -1.794 -5.357 1.00 94.50 80 ALA A O 1
ATOM 650 N N . GLY A 1 81 ? 19.389 0.113 -4.952 1.00 94.19 81 GLY A N 1
ATOM 651 C CA . GLY A 1 81 ? 20.273 0.040 -6.119 1.00 94.19 81 GLY A CA 1
ATOM 652 C C . GLY A 1 81 ? 19.744 0.722 -7.388 1.00 94.19 81 GLY A C 1
ATOM 653 O O . GLY A 1 81 ? 20.467 0.750 -8.378 1.00 94.19 81 GLY A O 1
ATOM 654 N N . PHE A 1 82 ? 18.536 1.293 -7.363 1.00 96.00 82 PHE A N 1
ATOM 655 C CA . PHE A 1 82 ? 17.974 2.089 -8.460 1.00 96.00 82 PHE A CA 1
ATOM 656 C C . PHE A 1 82 ? 17.672 3.521 -8.013 1.00 96.00 82 PHE A C 1
ATOM 658 O O . PHE A 1 82 ? 17.573 3.807 -6.819 1.00 96.00 82 PHE A O 1
ATOM 665 N N . SER A 1 83 ? 17.559 4.440 -8.969 1.00 96.69 83 SER A N 1
ATOM 666 C CA . SER A 1 83 ? 17.384 5.869 -8.686 1.00 96.69 83 SER A CA 1
ATOM 667 C C . SER A 1 83 ? 16.755 6.623 -9.858 1.00 96.69 83 SER A C 1
ATOM 669 O O . SER A 1 83 ? 16.465 6.049 -10.897 1.00 96.69 83 SER A O 1
ATOM 671 N N . ASN A 1 84 ? 16.621 7.947 -9.758 1.00 95.62 84 ASN A N 1
ATOM 672 C CA . ASN A 1 84 ? 16.096 8.766 -10.858 1.00 95.62 84 ASN A CA 1
ATOM 673 C C . ASN A 1 84 ? 16.906 8.673 -12.163 1.00 95.62 84 ASN A C 1
ATOM 675 O O . ASN A 1 84 ? 16.354 8.941 -13.227 1.00 95.62 84 ASN A O 1
ATOM 679 N N . LYS A 1 85 ? 18.164 8.216 -12.114 1.00 96.44 85 LYS A N 1
ATOM 680 C CA . LYS A 1 85 ? 18.961 7.900 -13.314 1.00 96.44 85 LYS A CA 1
ATOM 681 C C . LYS A 1 85 ? 18.327 6.790 -14.164 1.00 96.44 85 LYS A C 1
ATOM 683 O O . LYS A 1 85 ? 18.534 6.727 -15.366 1.00 96.44 85 LYS A O 1
ATOM 688 N N . ASP A 1 86 ? 17.519 5.937 -13.544 1.00 95.31 86 ASP A N 1
ATOM 689 C CA . ASP A 1 86 ? 16.809 4.822 -14.165 1.00 95.31 86 ASP A CA 1
ATOM 690 C C . ASP A 1 86 ? 15.430 5.212 -14.726 1.00 95.31 86 ASP A C 1
ATOM 692 O O . ASP A 1 86 ? 14.735 4.382 -15.325 1.00 95.31 86 ASP A O 1
ATOM 696 N N . LYS A 1 87 ? 14.982 6.456 -14.511 1.00 94.62 87 LYS A N 1
ATOM 697 C CA . LYS A 1 87 ? 13.613 6.882 -14.830 1.00 94.62 87 LYS A CA 1
ATOM 698 C C . LYS A 1 87 ? 13.329 6.859 -16.329 1.00 94.62 87 LYS A C 1
ATOM 700 O O . LYS A 1 87 ? 12.247 6.439 -16.728 1.00 94.62 87 LYS A O 1
ATOM 705 N N . GLU A 1 88 ? 14.300 7.236 -17.154 1.00 94.62 88 GLU A N 1
ATOM 706 C CA . GLU A 1 88 ? 14.147 7.283 -18.612 1.00 94.62 88 GLU A CA 1
ATOM 707 C C . GLU A 1 88 ? 13.808 5.906 -19.204 1.00 94.62 88 GLU A C 1
ATOM 709 O O . GLU A 1 88 ? 12.836 5.769 -19.945 1.00 94.62 88 GLU A O 1
ATOM 714 N N . SER A 1 89 ? 14.522 4.863 -18.766 1.00 92.81 89 SER A N 1
ATOM 715 C CA . SER A 1 89 ? 14.300 3.464 -19.170 1.00 92.81 89 SER A CA 1
ATOM 716 C C . SER A 1 89 ? 13.106 2.795 -18.478 1.00 92.81 89 SER A C 1
ATOM 718 O O . SER A 1 89 ? 12.874 1.594 -18.635 1.00 92.81 89 SER A O 1
ATOM 720 N N . SER A 1 90 ? 12.358 3.530 -17.654 1.00 93.50 90 SER A N 1
ATOM 721 C CA . SER A 1 90 ? 11.189 2.994 -16.964 1.00 93.50 90 SER A CA 1
ATOM 722 C C . SER A 1 90 ? 9.933 3.067 -17.827 1.00 93.50 90 SER A C 1
ATOM 724 O O . SER A 1 90 ? 9.807 3.878 -18.737 1.00 93.50 90 SER A O 1
ATOM 726 N N . ARG A 1 91 ? 8.976 2.193 -17.522 1.00 92.50 91 ARG A N 1
ATOM 727 C CA . ARG A 1 91 ? 7.665 2.162 -18.180 1.00 92.50 91 ARG A CA 1
ATOM 728 C C . ARG A 1 91 ? 6.861 3.405 -17.802 1.00 92.50 91 ARG A C 1
ATOM 730 O O . ARG A 1 91 ? 6.995 3.876 -16.672 1.00 92.50 91 ARG A O 1
ATOM 737 N N . GLU A 1 92 ? 5.955 3.838 -18.673 1.00 94.06 92 GLU A N 1
ATOM 738 C CA . GLU A 1 92 ? 5.087 4.999 -18.418 1.00 94.06 92 GLU A CA 1
ATOM 739 C C . GLU A 1 92 ? 4.312 4.878 -17.104 1.00 94.06 92 GLU A C 1
ATOM 741 O O . GLU A 1 92 ? 4.342 5.793 -16.287 1.00 94.06 92 GLU A O 1
ATOM 746 N N . PHE A 1 93 ? 3.750 3.699 -16.815 1.00 94.06 93 PHE A N 1
ATOM 747 C CA . PHE A 1 93 ? 3.125 3.418 -15.519 1.00 94.06 93 PHE A CA 1
ATOM 748 C C . PHE A 1 93 ? 4.042 3.762 -14.330 1.00 94.06 93 PHE A C 1
ATOM 750 O O . PHE A 1 93 ? 3.628 4.432 -13.388 1.00 94.06 93 PHE A O 1
ATOM 757 N N . CYS A 1 94 ? 5.306 3.329 -14.364 1.00 94.38 94 CYS A N 1
ATOM 758 C CA . CYS A 1 94 ? 6.244 3.572 -13.271 1.00 94.38 94 CYS A CA 1
ATOM 759 C C . CYS A 1 94 ? 6.625 5.047 -13.148 1.00 94.38 94 CYS A C 1
ATOM 761 O O . CYS A 1 94 ? 6.760 5.533 -12.029 1.00 94.38 94 CYS A O 1
ATOM 763 N N . LYS A 1 95 ? 6.800 5.739 -14.282 1.00 93.06 95 LYS A N 1
ATOM 764 C CA . LYS A 1 95 ? 7.100 7.176 -14.312 1.00 93.06 95 LYS A CA 1
ATOM 765 C C . LYS A 1 95 ? 5.972 7.962 -13.645 1.00 93.06 95 LYS A C 1
ATOM 767 O O . LYS A 1 95 ? 6.239 8.677 -12.687 1.00 93.06 95 LYS A O 1
ATOM 772 N N . VAL A 1 96 ? 4.725 7.702 -14.049 1.00 93.50 96 VAL A N 1
ATOM 773 C CA . VAL A 1 96 ? 3.525 8.322 -13.466 1.00 93.50 96 VAL A CA 1
ATOM 774 C C . VAL A 1 96 ? 3.425 8.047 -11.965 1.00 93.50 96 VAL A C 1
ATOM 776 O O . VAL A 1 96 ? 3.193 8.962 -11.179 1.00 93.50 96 VAL A O 1
ATOM 779 N N . MET A 1 97 ? 3.633 6.801 -11.533 1.00 93.88 97 MET A N 1
ATOM 780 C CA . MET A 1 97 ? 3.560 6.453 -10.111 1.00 93.88 97 MET A CA 1
ATOM 781 C C . MET A 1 97 ? 4.648 7.134 -9.272 1.00 93.88 97 MET A C 1
ATOM 783 O O . MET A 1 97 ? 4.370 7.541 -8.143 1.00 93.88 97 MET A O 1
ATOM 787 N N . LEU A 1 98 ? 5.865 7.277 -9.810 1.00 95.00 98 LEU A N 1
ATOM 788 C CA . LEU A 1 98 ? 6.937 8.046 -9.174 1.00 95.00 98 LEU A CA 1
ATOM 789 C C . LEU A 1 98 ? 6.598 9.540 -9.113 1.00 95.00 98 LEU A C 1
ATOM 791 O O . LEU A 1 98 ? 6.755 10.136 -8.056 1.00 95.00 98 LEU A O 1
ATOM 795 N N . ASP A 1 99 ? 6.070 10.127 -10.191 1.00 89.31 99 ASP A N 1
ATOM 796 C CA . ASP A 1 99 ? 5.674 11.543 -10.217 1.00 89.31 99 ASP A CA 1
ATOM 797 C C . ASP A 1 99 ? 4.590 11.852 -9.179 1.00 89.31 99 ASP A C 1
ATOM 799 O O . ASP A 1 99 ? 4.679 12.836 -8.445 1.00 89.31 99 ASP A O 1
ATOM 803 N N . LEU A 1 100 ? 3.589 10.976 -9.057 1.00 88.88 100 LEU A N 1
ATOM 804 C CA . LEU A 1 100 ? 2.562 11.083 -8.021 1.00 88.88 100 LEU A CA 1
ATOM 805 C C . LEU A 1 100 ? 3.174 10.956 -6.620 1.00 88.88 100 LEU A C 1
ATOM 807 O O . LEU A 1 100 ? 2.814 11.706 -5.712 1.00 88.88 100 LEU A O 1
ATOM 811 N N . ALA A 1 101 ? 4.113 10.029 -6.430 1.00 91.44 101 ALA A N 1
ATOM 812 C CA . ALA A 1 101 ? 4.804 9.853 -5.157 1.00 91.44 101 ALA A CA 1
ATOM 813 C C . ALA A 1 101 ? 5.703 11.048 -4.788 1.00 91.44 101 ALA A C 1
ATOM 815 O O . ALA A 1 101 ? 5.851 11.342 -3.599 1.00 91.44 101 ALA A O 1
ATOM 816 N N . ASP A 1 102 ? 6.289 11.741 -5.767 1.00 88.62 102 ASP A N 1
ATOM 817 C CA . ASP A 1 102 ? 7.075 12.969 -5.580 1.00 88.62 102 ASP A CA 1
ATOM 818 C C . ASP A 1 102 ? 6.184 14.168 -5.223 1.00 88.62 102 ASP A C 1
ATOM 820 O O . ASP A 1 102 ? 6.580 15.023 -4.435 1.00 88.62 102 ASP A O 1
ATOM 824 N N . GLN A 1 103 ? 4.930 14.168 -5.685 1.00 88.94 103 GLN A N 1
ATOM 825 C CA . GLN A 1 103 ? 3.880 15.099 -5.245 1.00 88.94 103 GLN A CA 1
ATOM 826 C C . GLN A 1 103 ? 3.304 14.754 -3.855 1.00 88.94 103 GLN A C 1
ATOM 828 O O . GLN A 1 103 ? 2.372 15.405 -3.384 1.00 88.94 103 GLN A O 1
ATOM 833 N N . GLY A 1 104 ? 3.835 13.726 -3.183 1.00 85.50 104 GLY A N 1
ATOM 834 C CA . GLY A 1 104 ? 3.413 13.314 -1.843 1.00 85.50 104 GLY A CA 1
ATOM 835 C C . GLY A 1 104 ? 2.223 12.352 -1.815 1.00 85.50 104 GLY A C 1
ATOM 836 O O . GLY A 1 104 ? 1.666 12.105 -0.743 1.00 85.50 104 GLY A O 1
ATOM 837 N N . LYS A 1 105 ? 1.820 11.781 -2.959 1.00 88.19 105 LYS A N 1
ATOM 838 C CA . LYS A 1 105 ? 0.749 10.779 -2.999 1.00 88.19 105 LYS A CA 1
ATOM 839 C C . LYS A 1 105 ? 1.187 9.507 -2.273 1.00 88.19 105 LYS A C 1
ATOM 841 O O . LYS A 1 105 ? 2.236 8.926 -2.554 1.00 88.19 105 LYS A O 1
ATOM 846 N N . VAL A 1 106 ? 0.323 9.049 -1.375 1.00 92.69 106 VAL A N 1
ATOM 847 C CA . VAL A 1 106 ? 0.426 7.762 -0.686 1.00 92.69 106 VAL A CA 1
ATOM 848 C C . VAL A 1 106 ? -0.894 7.010 -0.824 1.00 92.69 106 VAL A C 1
ATOM 850 O O . VAL A 1 106 ? -1.955 7.626 -0.942 1.00 92.69 106 VAL A O 1
ATOM 853 N N . TYR A 1 107 ? -0.821 5.686 -0.815 1.00 90.06 107 TYR A N 1
ATOM 854 C CA . TYR A 1 107 ? -1.927 4.792 -1.157 1.00 90.06 107 TYR A CA 1
ATOM 855 C C . TYR A 1 107 ? -2.257 3.867 0.017 1.00 90.06 107 TYR A C 1
ATOM 857 O O . TYR A 1 107 ? -1.353 3.467 0.754 1.00 90.06 107 TYR A O 1
ATOM 865 N N . THR A 1 108 ? -3.530 3.521 0.221 1.00 91.25 108 THR A N 1
ATOM 866 C CA . THR A 1 108 ? -3.883 2.359 1.057 1.00 91.25 108 THR A CA 1
ATOM 867 C C . THR A 1 108 ? -3.609 1.051 0.309 1.00 91.25 108 THR A C 1
ATOM 869 O O . THR A 1 108 ? -3.216 1.051 -0.861 1.00 91.25 108 THR A O 1
ATOM 872 N N . ARG A 1 109 ? -3.819 -0.094 0.971 1.00 93.88 109 ARG A N 1
ATOM 873 C CA . ARG A 1 109 ? -3.736 -1.395 0.300 1.00 93.88 109 ARG A CA 1
ATOM 874 C C . ARG A 1 109 ? -4.843 -1.553 -0.748 1.00 93.88 109 ARG A C 1
ATOM 876 O O . ARG A 1 109 ? -4.561 -2.073 -1.827 1.00 93.88 109 ARG A O 1
ATOM 883 N N . GLU A 1 110 ? -6.037 -1.053 -0.444 1.00 88.88 110 GLU A N 1
ATOM 884 C CA . GLU A 1 110 ? -7.226 -1.075 -1.299 1.00 88.88 110 GLU A CA 1
ATOM 885 C C . GLU A 1 110 ? -7.039 -0.199 -2.541 1.00 88.88 110 GLU A C 1
ATOM 887 O O . GLU A 1 110 ? -7.375 -0.633 -3.640 1.00 88.88 110 GLU A O 1
ATOM 892 N N . ASP A 1 111 ? -6.425 0.984 -2.403 1.00 89.25 111 ASP A N 1
ATOM 893 C CA . ASP A 1 111 ? -6.065 1.825 -3.552 1.00 89.25 111 ASP A CA 1
ATOM 894 C C . ASP A 1 111 ? -5.189 1.039 -4.550 1.00 89.25 111 ASP A C 1
ATOM 896 O O . ASP A 1 111 ? -5.412 1.068 -5.762 1.00 89.25 111 ASP A O 1
ATOM 900 N N . ILE A 1 112 ? -4.203 0.285 -4.046 1.00 90.94 112 ILE A N 1
ATOM 901 C CA . ILE A 1 112 ? -3.293 -0.526 -4.873 1.00 90.94 112 ILE A CA 1
ATOM 902 C C . ILE A 1 112 ? -4.020 -1.716 -5.514 1.00 90.94 112 ILE A C 1
ATOM 904 O O . ILE A 1 112 ? -3.690 -2.107 -6.639 1.00 90.94 112 ILE A O 1
ATOM 908 N N . ASP A 1 113 ? -5.009 -2.299 -4.836 1.00 89.62 113 ASP A N 1
ATOM 909 C CA . ASP A 1 113 ? -5.864 -3.334 -5.426 1.00 89.62 113 ASP A CA 1
ATOM 910 C C . ASP A 1 113 ? -6.749 -2.768 -6.541 1.00 89.62 113 ASP A C 1
ATOM 912 O O . ASP A 1 113 ? -6.872 -3.398 -7.592 1.00 89.62 113 ASP A O 1
ATOM 916 N N . GLY A 1 114 ? -7.255 -1.541 -6.388 1.00 84.81 114 GLY A N 1
ATOM 917 C CA . GLY A 1 114 ? -7.946 -0.816 -7.455 1.00 84.81 114 GLY A CA 1
ATOM 918 C C . GLY A 1 114 ? -7.060 -0.613 -8.688 1.00 84.81 114 GLY A C 1
ATOM 919 O O . GLY A 1 114 ? -7.460 -0.940 -9.805 1.00 84.81 114 GLY A O 1
ATOM 920 N N . ILE A 1 115 ? -5.811 -0.172 -8.492 1.00 83.31 115 ILE A N 1
ATOM 921 C CA . ILE A 1 115 ? -4.831 -0.068 -9.587 1.00 83.31 115 ILE A CA 1
ATOM 922 C C . ILE A 1 115 ? -4.564 -1.452 -10.202 1.00 83.31 115 ILE A C 1
ATOM 924 O O . ILE A 1 115 ? -4.469 -1.581 -11.420 1.00 83.31 115 ILE A O 1
ATOM 928 N N . SER A 1 116 ? -4.478 -2.506 -9.385 1.00 82.12 116 SER A N 1
ATOM 929 C CA . SER A 1 116 ? -4.257 -3.877 -9.870 1.00 82.12 116 SER A CA 1
ATOM 930 C C . SER A 1 116 ? -5.395 -4.367 -10.770 1.00 82.12 116 SER A C 1
ATOM 932 O O . SER A 1 116 ? -5.130 -5.008 -11.788 1.00 82.12 116 SER A O 1
ATOM 934 N N . ALA A 1 117 ? -6.645 -4.037 -10.434 1.00 83.12 117 ALA A N 1
ATOM 935 C CA . ALA A 1 117 ? -7.806 -4.360 -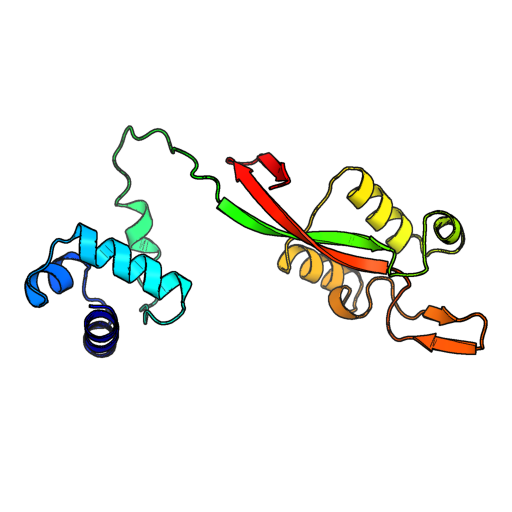11.257 1.00 83.12 117 ALA A CA 1
ATOM 936 C C . ALA A 1 117 ? -7.747 -3.663 -12.627 1.00 83.12 117 ALA A C 1
ATOM 938 O O . ALA A 1 117 ? -7.985 -4.305 -13.646 1.00 83.12 117 ALA A O 1
ATOM 939 N N . ILE A 1 118 ? -7.350 -2.386 -12.660 1.00 83.31 118 ILE A N 1
ATOM 940 C CA . ILE A 1 118 ? -7.188 -1.616 -13.906 1.00 83.31 118 ILE A CA 1
ATOM 941 C C . ILE A 1 118 ? -6.064 -2.198 -14.772 1.00 83.31 118 ILE A C 1
ATOM 943 O O . ILE A 1 118 ? -6.206 -2.324 -15.985 1.00 83.31 118 ILE A O 1
ATOM 947 N N . MET A 1 119 ? -4.942 -2.570 -14.153 1.00 82.12 119 MET A N 1
ATOM 948 C CA . MET A 1 119 ? -3.758 -3.054 -14.868 1.00 82.12 119 MET A CA 1
ATOM 949 C C . MET A 1 119 ? -3.856 -4.525 -15.303 1.00 82.12 119 MET A C 1
ATOM 951 O O . MET A 1 119 ? -3.011 -4.992 -16.066 1.00 82.12 119 MET A O 1
ATOM 955 N N . GLY A 1 120 ? -4.841 -5.278 -14.803 1.00 87.81 120 GLY A N 1
ATOM 956 C CA . GLY A 1 120 ? -5.012 -6.702 -15.111 1.00 87.81 120 GLY A CA 1
ATOM 957 C C . GLY A 1 120 ? -3.946 -7.614 -14.487 1.00 87.81 120 GLY A C 1
ATOM 958 O O . GLY A 1 120 ? -3.792 -8.766 -14.892 1.00 87.81 120 GLY A O 1
ATOM 959 N N . TYR A 1 121 ? -3.182 -7.124 -13.508 1.00 88.75 121 TYR A N 1
ATOM 960 C CA . TYR A 1 121 ? -2.215 -7.914 -12.745 1.00 88.75 121 TYR A CA 1
ATOM 961 C C . TYR A 1 121 ? -2.003 -7.324 -11.349 1.00 88.75 121 TYR A C 1
ATOM 963 O O . TYR A 1 121 ? -2.246 -6.147 -11.108 1.00 88.75 121 TYR A O 1
ATOM 971 N N . SER A 1 122 ? -1.478 -8.128 -10.418 1.00 92.56 122 SER A N 1
ATOM 972 C CA . SER A 1 122 ? -1.149 -7.650 -9.068 1.00 92.56 122 SER A CA 1
ATOM 973 C C . SER A 1 122 ? -0.001 -6.634 -9.099 1.00 92.56 122 SER A C 1
ATOM 975 O O . SER A 1 122 ? 1.172 -7.009 -9.185 1.00 92.56 122 SER A O 1
ATOM 977 N N . VAL A 1 123 ? -0.332 -5.348 -8.998 1.00 93.62 123 VAL A N 1
ATOM 978 C CA . VAL A 1 123 ? 0.625 -4.235 -8.888 1.00 93.62 123 VAL A CA 1
ATOM 979 C C . VAL A 1 123 ? 1.290 -4.227 -7.510 1.00 93.62 123 VAL A C 1
ATOM 981 O O . VAL A 1 123 ? 2.409 -3.745 -7.359 1.00 93.62 123 VAL A O 1
ATOM 984 N N . TRP A 1 124 ? 0.680 -4.847 -6.503 1.00 95.62 124 TRP A N 1
ATOM 985 C CA . TRP A 1 124 ? 1.357 -5.105 -5.233 1.00 95.62 124 TRP A CA 1
ATOM 986 C C . TRP A 1 124 ? 2.613 -5.975 -5.422 1.00 95.62 124 TRP A C 1
ATOM 988 O O . TRP A 1 124 ? 3.718 -5.578 -5.053 1.00 95.62 124 TRP A O 1
ATOM 998 N N . ASN A 1 125 ? 2.457 -7.130 -6.078 1.00 93.81 125 ASN A N 1
ATOM 999 C CA . ASN A 1 125 ? 3.544 -8.094 -6.264 1.00 93.81 125 ASN A CA 1
ATOM 1000 C C . ASN A 1 125 ? 4.481 -7.706 -7.414 1.00 93.81 125 ASN A C 1
ATOM 1002 O O . ASN A 1 125 ? 5.700 -7.720 -7.268 1.00 93.81 125 ASN A O 1
ATOM 1006 N N . ARG A 1 126 ? 3.917 -7.353 -8.574 1.00 92.69 126 ARG A N 1
ATOM 1007 C CA . ARG A 1 126 ? 4.692 -7.076 -9.794 1.00 92.69 126 ARG A CA 1
ATOM 1008 C C . ARG A 1 126 ? 5.120 -5.623 -9.915 1.00 92.69 126 ARG A C 1
ATOM 1010 O O . ARG A 1 126 ? 6.065 -5.332 -10.653 1.00 92.69 126 ARG A O 1
ATOM 1017 N N . ARG A 1 127 ? 4.467 -4.707 -9.191 1.00 93.06 127 ARG A N 1
ATOM 1018 C CA . ARG A 1 127 ? 4.773 -3.270 -9.207 1.00 93.06 127 ARG A CA 1
ATOM 1019 C C . ARG A 1 127 ? 4.509 -2.725 -10.611 1.00 93.06 127 ARG A C 1
ATOM 1021 O O . ARG A 1 127 ? 3.360 -2.661 -11.032 1.00 93.06 127 ARG A O 1
ATOM 1028 N N . GLY A 1 128 ? 5.552 -2.473 -11.394 1.00 88.19 128 GLY A N 1
ATOM 1029 C CA . GLY A 1 128 ? 5.448 -2.114 -12.813 1.00 88.19 128 GLY A CA 1
ATOM 1030 C C . GLY A 1 128 ? 5.456 -3.275 -13.817 1.00 88.19 128 GLY A C 1
ATOM 1031 O O . GLY A 1 128 ? 5.443 -3.020 -15.019 1.00 88.19 128 GLY A O 1
ATOM 1032 N N . GLY A 1 129 ? 5.538 -4.531 -13.362 1.00 91.62 129 GLY A N 1
ATOM 1033 C CA . GLY A 1 129 ? 5.657 -5.724 -14.210 1.00 91.62 129 GLY A CA 1
ATOM 1034 C C . GLY A 1 129 ? 7.044 -6.377 -14.164 1.00 91.62 129 GLY A C 1
ATOM 1035 O O . GLY A 1 129 ? 7.885 -6.015 -13.346 1.00 91.62 129 GLY A O 1
ATOM 1036 N N . TRP A 1 130 ? 7.283 -7.347 -15.050 1.00 92.50 130 TRP A N 1
ATOM 1037 C CA . TRP A 1 130 ? 8.565 -8.056 -15.148 1.00 92.50 130 TRP A CA 1
ATOM 1038 C C . TRP A 1 130 ? 9.724 -7.120 -15.509 1.00 92.50 130 TRP A C 1
ATOM 1040 O O . TRP A 1 130 ? 9.575 -6.213 -16.331 1.00 92.50 130 TRP A O 1
ATOM 1050 N N . TYR A 1 131 ? 10.892 -7.362 -14.923 1.00 92.62 131 TYR A N 1
ATOM 1051 C CA . TYR A 1 131 ? 12.118 -6.633 -15.235 1.00 92.62 131 TYR A CA 1
ATOM 1052 C C . TYR A 1 131 ? 13.194 -7.591 -15.731 1.00 92.62 131 TYR A C 1
ATOM 1054 O O . TYR A 1 131 ? 13.538 -8.548 -15.041 1.00 92.62 131 TYR A O 1
ATOM 1062 N N . HIS A 1 132 ? 13.727 -7.312 -16.916 1.00 91.69 132 HIS A N 1
ATOM 1063 C CA . HIS A 1 132 ? 14.865 -8.026 -17.474 1.00 91.69 132 HIS A CA 1
ATOM 1064 C C . HIS A 1 132 ? 16.145 -7.288 -17.077 1.00 91.69 132 HIS A C 1
ATOM 1066 O O . HIS A 1 132 ? 16.292 -6.104 -17.381 1.00 91.69 132 HIS A O 1
ATOM 1072 N N . THR A 1 133 ? 17.040 -7.946 -16.343 1.00 88.12 133 THR A N 1
ATOM 1073 C CA . THR A 1 133 ? 18.308 -7.326 -15.946 1.00 88.12 133 THR A CA 1
ATOM 1074 C C . THR A 1 133 ? 19.268 -7.251 -17.137 1.00 88.12 133 THR A C 1
ATOM 1076 O O . THR A 1 133 ? 19.188 -8.088 -18.035 1.00 88.12 133 THR A O 1
ATOM 1079 N N . PRO A 1 134 ? 20.256 -6.335 -17.115 1.00 86.38 134 PRO A N 1
ATOM 1080 C CA . PRO A 1 134 ? 21.324 -6.315 -18.120 1.00 86.38 134 PRO A CA 1
ATOM 1081 C C . PRO A 1 134 ? 22.109 -7.633 -18.209 1.00 86.38 134 PRO A C 1
ATOM 1083 O O . PRO A 1 134 ? 22.677 -7.952 -19.243 1.00 86.38 134 PRO A O 1
ATOM 1086 N N . SER A 1 135 ? 22.119 -8.417 -17.127 1.00 89.12 135 SER A N 1
ATOM 1087 C CA . SER A 1 135 ? 22.760 -9.732 -17.052 1.00 89.12 135 SER A CA 1
ATOM 1088 C C . SER A 1 135 ? 21.905 -10.883 -17.607 1.00 89.12 135 SER A C 1
ATOM 1090 O O . SER A 1 135 ? 22.242 -12.040 -17.377 1.00 89.12 135 SER A O 1
ATOM 1092 N N . GLY A 1 136 ? 20.765 -10.599 -18.247 1.00 89.75 136 GLY A N 1
ATOM 1093 C CA . GLY A 1 136 ? 19.896 -11.613 -18.853 1.00 89.75 136 GLY A CA 1
ATOM 1094 C C . GLY A 1 136 ? 18.915 -12.304 -17.896 1.00 89.75 136 GLY A C 1
ATOM 1095 O O . GLY A 1 136 ? 18.249 -13.262 -18.283 1.00 89.75 136 GLY A O 1
ATOM 1096 N N . VAL A 1 137 ? 18.797 -11.849 -16.644 1.00 92.88 137 VAL A N 1
ATOM 1097 C CA . VAL A 1 137 ? 17.944 -12.489 -15.629 1.00 92.88 137 VAL A CA 1
ATOM 1098 C C . VAL A 1 137 ? 16.573 -11.820 -15.582 1.00 92.88 137 VAL A C 1
ATOM 1100 O O . VAL A 1 137 ? 16.456 -10.606 -15.418 1.00 92.88 137 VAL A O 1
ATOM 1103 N N . ASN A 1 138 ? 15.512 -12.622 -15.649 1.00 92.19 138 ASN A N 1
ATOM 1104 C CA . ASN A 1 138 ? 14.140 -12.147 -15.485 1.00 92.19 138 ASN A CA 1
ATOM 1105 C C . ASN A 1 138 ? 13.751 -12.077 -14.006 1.00 92.19 138 ASN A C 1
ATOM 1107 O O . ASN A 1 138 ? 13.777 -13.079 -13.295 1.00 92.19 138 ASN A O 1
ATOM 1111 N N . ARG A 1 139 ? 13.329 -10.897 -13.550 1.00 91.62 139 ARG A N 1
ATOM 1112 C CA . ARG A 1 139 ? 12.753 -10.678 -12.220 1.00 91.62 139 ARG A CA 1
ATOM 1113 C C . ARG A 1 139 ? 11.235 -10.495 -12.330 1.00 91.62 139 ARG A C 1
ATOM 1115 O O . ARG A 1 139 ? 10.788 -9.719 -13.179 1.00 91.62 139 ARG A O 1
ATOM 1122 N N . PRO A 1 140 ? 10.433 -11.122 -11.447 1.00 91.88 140 PRO A N 1
ATOM 1123 C CA . PRO A 1 140 ? 8.967 -11.054 -11.497 1.00 91.88 140 PRO A CA 1
ATOM 1124 C C . PRO A 1 140 ? 8.384 -9.695 -11.074 1.00 91.88 140 PRO A C 1
ATOM 1126 O O . PRO A 1 140 ? 7.167 -9.514 -11.092 1.00 91.88 140 PRO A O 1
ATOM 1129 N N . GLN A 1 141 ? 9.236 -8.740 -10.698 1.00 92.12 141 GLN A N 1
ATOM 1130 C CA . GLN A 1 141 ? 8.852 -7.415 -10.225 1.00 92.12 141 GLN A CA 1
ATOM 1131 C C . GLN A 1 141 ? 9.758 -6.332 -10.810 1.00 92.12 141 GLN A C 1
ATOM 1133 O O . GLN A 1 141 ? 10.938 -6.566 -11.090 1.00 92.12 141 GLN A O 1
ATOM 1138 N N . CYS A 1 142 ? 9.204 -5.130 -10.943 1.00 93.12 142 CYS A N 1
ATOM 1139 C CA . CYS A 1 142 ? 9.919 -3.978 -11.475 1.00 93.12 142 CYS A CA 1
ATOM 1140 C C . CYS A 1 142 ? 10.959 -3.433 -10.474 1.00 93.12 142 CYS A C 1
ATOM 1142 O O . CYS A 1 142 ? 10.967 -3.794 -9.297 1.00 93.12 142 CYS A O 1
ATOM 1144 N N . ARG A 1 143 ? 11.796 -2.493 -10.927 1.00 95.94 143 ARG A N 1
ATOM 1145 C CA . ARG A 1 143 ? 12.836 -1.777 -10.154 1.00 95.94 143 ARG A CA 1
ATOM 1146 C C . ARG A 1 143 ? 12.311 -0.822 -9.067 1.00 95.94 143 ARG A C 1
ATOM 1148 O O . ARG A 1 143 ? 13.064 -0.021 -8.529 1.00 95.94 143 ARG A O 1
ATOM 1155 N N . HIS A 1 144 ? 11.026 -0.889 -8.756 1.00 97.19 144 HIS A N 1
ATOM 1156 C CA . HIS A 1 144 ? 10.338 -0.012 -7.806 1.00 97.19 144 HIS A CA 1
ATOM 1157 C C . HIS A 1 144 ? 9.911 -0.819 -6.590 1.00 97.19 144 HIS A C 1
ATOM 1159 O O . HIS A 1 144 ? 9.978 -2.034 -6.670 1.00 97.19 144 HIS A O 1
ATOM 1165 N N . VAL A 1 145 ? 9.462 -0.204 -5.503 1.00 97.50 145 VAL A N 1
ATOM 1166 C CA . VAL A 1 145 ? 8.917 -0.827 -4.284 1.00 97.50 145 VAL A CA 1
ATOM 1167 C C . VAL A 1 145 ? 7.706 -0.037 -3.792 1.00 97.50 145 VAL A C 1
ATOM 1169 O O . VAL A 1 145 ? 7.538 1.135 -4.124 1.00 97.50 145 VAL A O 1
ATOM 1172 N N . TRP A 1 146 ? 6.897 -0.688 -2.961 1.00 97.69 146 TRP A N 1
ATOM 1173 C CA . TRP A 1 146 ? 5.945 -0.021 -2.082 1.00 97.69 146 TRP A CA 1
ATOM 1174 C C . TRP A 1 146 ? 6.619 0.212 -0.732 1.00 97.69 146 TRP A C 1
ATOM 1176 O O . TRP A 1 146 ? 6.860 -0.732 0.016 1.00 97.69 146 TRP A O 1
ATOM 1186 N N . GLU A 1 147 ? 6.968 1.459 -0.443 1.00 97.38 147 GLU A N 1
ATOM 1187 C CA . GLU A 1 147 ? 7.590 1.857 0.815 1.00 97.38 147 GLU A CA 1
ATOM 1188 C C . GLU A 1 147 ? 6.504 2.202 1.836 1.00 97.38 147 GLU A C 1
ATOM 1190 O O . GLU A 1 147 ? 5.678 3.088 1.602 1.00 97.38 147 GLU A O 1
ATOM 1195 N N . GLN A 1 148 ? 6.497 1.510 2.973 1.00 95.69 148 GLN A N 1
ATOM 1196 C CA . GLN A 1 148 ? 5.533 1.768 4.037 1.00 95.69 148 GLN A CA 1
ATOM 1197 C C . GLN A 1 148 ? 5.764 3.154 4.647 1.00 95.69 148 GLN A C 1
ATOM 1199 O O . GLN A 1 148 ? 6.870 3.485 5.061 1.00 95.69 148 GLN A O 1
ATOM 1204 N N . GLN A 1 149 ? 4.701 3.942 4.739 1.00 91.88 149 GLN A N 1
ATOM 1205 C CA . GLN A 1 149 ? 4.669 5.241 5.391 1.00 91.88 149 GLN A CA 1
ATOM 1206 C C . GLN A 1 149 ? 3.685 5.183 6.557 1.00 91.88 149 GLN A C 1
ATOM 1208 O O . GLN A 1 149 ? 2.559 4.707 6.409 1.00 91.88 149 GLN A O 1
ATOM 1213 N N . LEU A 1 150 ? 4.103 5.694 7.710 1.00 86.62 150 LEU A N 1
ATOM 1214 C CA . LEU A 1 150 ? 3.185 6.027 8.791 1.00 86.62 150 LEU A CA 1
ATOM 1215 C C . LEU A 1 150 ? 2.728 7.468 8.573 1.00 86.62 150 LEU A C 1
ATOM 1217 O O . LEU A 1 150 ? 3.555 8.372 8.439 1.00 86.62 150 LEU A O 1
ATOM 1221 N N . VAL A 1 151 ? 1.418 7.677 8.486 1.00 82.25 151 VAL A N 1
ATOM 1222 C CA . VAL A 1 151 ? 0.839 9.010 8.306 1.00 82.25 151 VAL A CA 1
ATOM 1223 C C . VAL A 1 151 ? -0.170 9.295 9.398 1.00 82.25 151 VAL A C 1
ATOM 1225 O O . VAL A 1 151 ? -0.854 8.397 9.881 1.00 82.25 151 VAL A O 1
ATOM 1228 N N . ILE A 1 152 ? -0.272 10.563 9.770 1.00 75.19 152 ILE A N 1
ATOM 1229 C CA . ILE A 1 152 ? -1.293 11.040 10.690 1.00 75.19 152 ILE A CA 1
ATOM 1230 C C . ILE A 1 152 ? -2.398 11.682 9.861 1.00 75.19 152 ILE A C 1
ATOM 1232 O O . ILE A 1 152 ? -2.168 12.664 9.145 1.00 75.19 152 ILE A O 1
ATOM 1236 N N . ARG A 1 153 ? -3.611 11.142 9.972 1.00 60.59 153 ARG A N 1
ATOM 1237 C CA . ARG A 1 153 ? -4.801 11.727 9.363 1.00 60.59 153 ARG A CA 1
ATOM 1238 C C . ARG A 1 153 ? -5.463 12.697 10.340 1.00 60.59 153 ARG A C 1
ATOM 1240 O O . ARG A 1 153 ? -5.855 12.311 11.438 1.00 60.59 153 ARG A O 1
ATOM 1247 N N . LYS A 1 154 ? -5.607 13.961 9.929 1.00 54.16 154 LYS A N 1
ATOM 1248 C CA . LYS A 1 154 ? -6.424 14.980 10.616 1.00 54.16 154 LYS A CA 1
ATOM 1249 C C . LYS A 1 154 ? -7.595 15.348 9.702 1.00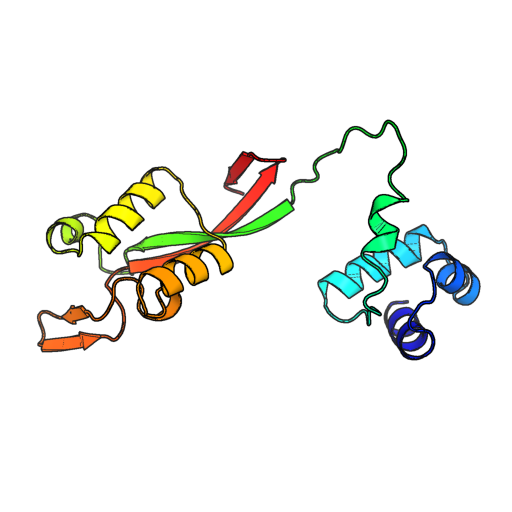 54.16 154 LYS A C 1
ATOM 1251 O O . LYS A 1 154 ? -7.460 16.203 8.824 1.00 54.16 154 LYS A O 1
ATOM 1256 N N . GLY A 1 155 ? -8.732 14.666 9.850 1.00 56.03 155 GLY A N 1
ATOM 1257 C CA . GLY A 1 155 ? -9.872 14.813 8.931 1.00 56.03 155 GLY A CA 1
ATOM 1258 C C . GLY A 1 155 ? -9.522 14.373 7.498 1.00 56.03 155 GLY A C 1
ATOM 1259 O O . GLY A 1 155 ? -9.029 13.268 7.294 1.00 56.03 155 GLY A O 1
ATOM 1260 N N . ASN A 1 156 ? -9.731 15.230 6.489 1.00 36.16 156 ASN A N 1
ATOM 1261 C CA . ASN A 1 156 ? -9.358 14.952 5.085 1.00 36.16 156 ASN A CA 1
ATOM 1262 C C . ASN A 1 156 ? -7.908 15.330 4.726 1.00 36.16 156 ASN A C 1
ATOM 1264 O O . ASN A 1 156 ? -7.516 15.229 3.564 1.00 36.16 156 ASN A O 1
ATOM 1268 N N . LYS A 1 157 ? -7.103 15.786 5.693 1.00 40.16 157 LYS A N 1
ATOM 1269 C CA . LYS A 1 157 ? -5.704 16.167 5.468 1.00 40.16 157 LYS A CA 1
ATOM 1270 C C . LYS A 1 157 ? -4.771 15.066 5.967 1.00 40.16 157 LYS A C 1
ATOM 1272 O O . LYS A 1 157 ? -4.913 14.588 7.094 1.00 40.16 157 LYS A O 1
ATOM 1277 N N . ILE A 1 158 ? -3.815 14.689 5.121 1.00 41.25 158 ILE A N 1
ATOM 1278 C CA . ILE A 1 158 ? -2.772 13.705 5.422 1.00 41.25 158 ILE A CA 1
ATOM 1279 C C . ILE A 1 158 ? -1.464 14.464 5.666 1.00 41.25 158 ILE A C 1
ATOM 1281 O O . ILE A 1 158 ? -1.061 15.271 4.829 1.00 41.25 158 ILE A O 1
ATOM 1285 N N . SER A 1 159 ? -0.800 14.203 6.793 1.00 50.06 159 SER A N 1
ATOM 1286 C CA . SER A 1 159 ? 0.563 14.672 7.076 1.00 50.06 159 SER A CA 1
ATOM 1287 C C . SER A 1 159 ? 1.471 13.494 7.425 1.00 50.06 159 SER A C 1
ATOM 1289 O O . SER A 1 159 ? 1.009 12.507 8.001 1.00 50.06 159 SER A O 1
ATOM 1291 N N . LYS A 1 160 ? 2.762 13.594 7.093 1.00 49.69 160 LYS A N 1
ATOM 1292 C CA . LYS A 1 160 ? 3.770 12.607 7.507 1.00 49.69 160 LYS A CA 1
ATOM 1293 C C . LYS A 1 160 ? 3.796 12.528 9.042 1.00 49.69 160 LYS A C 1
ATOM 1295 O O . LYS A 1 160 ? 3.717 13.578 9.681 1.00 49.69 160 LYS A O 1
ATOM 1300 N N . ALA A 1 161 ? 3.796 11.309 9.589 1.00 51.28 161 ALA A N 1
ATOM 1301 C CA . ALA A 1 161 ? 3.893 11.091 11.033 1.00 51.28 161 ALA A CA 1
ATOM 1302 C C . ALA A 1 161 ? 5.264 11.516 11.572 1.00 51.28 161 ALA A C 1
ATOM 1304 O O . ALA A 1 161 ? 6.253 11.411 10.806 1.00 51.28 161 ALA A O 1
#

pLDDT: mean 79.02, std 17.78, range [36.16, 98.0]

Secondary structure (DSSP, 8-state):
-HHHHHHHHHHSTT--HHHHHHHHTS-HHHHHHHHHHHHTTT-S---TT-HHHHTT-PPTT-------EEEEEEEEEEPTT--GGGSTTS-HHHHHHHHHHHTT--B-HHHHHHHHHHHTS-HHHHTT--EE-TTS-EESS-SEEEEEEEEEEETTEEEE-

Radius of gyration: 23.0 Å; chains: 1; bounding box: 50×36×58 Å

Sequence (161 aa):
LDKKIEAYRKKNRDASVEEMAKEFGVSKAKVAKRVAYLMTKDRYPISRAVDQISEQNLPKGVKEVAEPVLEVRYRYAWAAGFSNKDKESSREFCKVMLDLADQGKVYTREDIDGISAIMGYSVWNRRGGWYHTPSGVNRPQCRHVWEQQLVIRKGNKISKA

Foldseek 3Di:
DLVLQLVVCVVVVPDDLVNVCVVVVHDSVVSVVSLVVCVVVVSHRHDPPCVVVVVVPDDPPDPPPQPFDWDKWWQKFFDPPDDPVCLVVDDPQSVVSNVCSVVVDTHDPVRQVVVCVVVVHRCQQAVRAWDQDPVRDIDGHDRIHTDIFTWTDDDPDIDGD

=== Feature glossary ===
The record interleaves many kinds of information about one protein. Here is each kind framed as the question it answers.

Q: What does the local fold look like, residue by residue?
A: A 3Di character summarizes, for each residue, the relative orientation of the Cα frame of its nearest spatial neighbor. Because it encodes fold topology rather than chemistry, 3Di alignments detect remote structural similarity that sequence alignment misses.

Q: Which residues are in helices, strands, or loops?
A: Secondary structure is the local, repeating backbone conformation. DSSP classifies it into eight states by reading the hydrogen-bond network: three helix types (H, G, I), two β types (E, B), two non-regular types (T, S), and unstructured coil (-).

Q: How big and how compact is the whole molecule?
A: Three whole-structure scalars: the radius of gyration (RMS distance of Cα from centroid, in Å), the count of Cα–Cα contacts (pairs closer than 8 Å and separated by more than four residues in sequence — i.e. tertiary, not local, contacts), and the bounding-box dimensions. Together they distinguish compact globular folds from extended fibres or disordered chains.

Q: How confident is the AlphaFold model at each residue?
A: For AlphaFold models, the B-factor field carries pLDDT — the model's own estimate of local accuracy on a 0–100 scale. Regions with pLDDT<50 should be treated as essentially unmodeled; they often correspond to intrinsically disordered segments.

Q: What family and function is it annotated with?
A: Functional annotations link the protein to curated databases. InterPro entries identify conserved domains and families by matching the sequence against member-database signatures (Pfam, PROSITE, CDD, …). Gene Ontology (GO) terms describe molecular function, biological process, and cellular component in a controlled vocabulary. CATH places the structure in a hierarchical fold classification (Class/Architecture/Topology/Homologous-superfamily). The organism is the source species.

Q: What known structures does this most resemble?
A: Nearest PDB neighbors are the top structural matches found by Foldseek when searching this structure against the entire Protein Data Bank. Each hit reports a TM-score (0 to 1; >0.5 almost always implies the same fold) and an E-value. These are *structural* homologs — they may share no detectable sequence similarity.

Q: Which residues are buried vs exposed?
A: Solvent-accessible surface area (SASA) is the area in Å² traced out by the centre of a 1.4 Å probe sphere (a water molecule) rolled over the protein's van der Waals surface (Shrake–Rupley / Lee–Richards construction). Buried residues have near-zero SASA; fully exposed residues can exceed 200 Å². The total SASA scales roughly with the number of surface residues.

Q: What are the backbone torsion angles?
A: φ (phi) and ψ (psi) are the two rotatable backbone dihedrals per residue: φ is the C(i-1)–N–Cα–C torsion, ψ is the N–Cα–C–N(i+1) torsion, both in degrees on (−180°, 180°]. α-helical residues cluster near (−60°, −45°); β-strand residues near (−120°, +130°). A Ramachandran plot is simply a scatter of (φ, ψ) for every residue.

Q: Are the domains correctly placed relative to each other?
A: Predicted aligned error is AlphaFold's pairwise confidence. Unlike pLDDT (per-residue), PAE is per-residue-pair and captures whether two parts of the structure are correctly placed relative to each other. Units are ångströms of expected positional error.

Q: What if only a Cα trace is available?
A: P-SEA three-state anno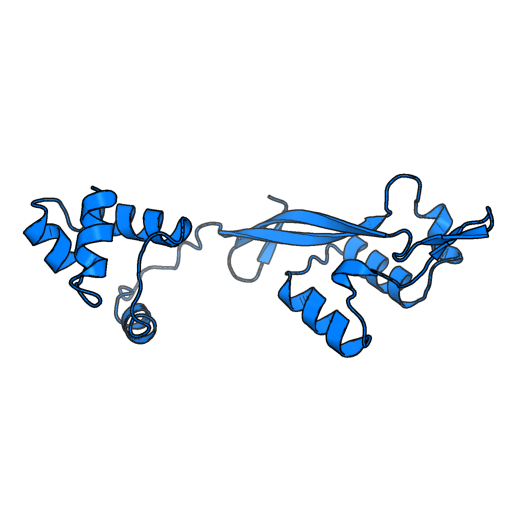tation labels each residue as helix, strand, or coil based purely on the geometry of the Cα trace. It serves as a fallback when the full backbone (and thus DSSP) is unavailable.

Q: What is the amino-acid chain?
A: This is the polypeptide sequence — one letter per residue, N-terminus first. Length ranges from a few dozen residues for small domains to over a thousand for large multi-domain proteins.

Q: What do the rendered images show?
A: The six renders are orthographic views along the three Cartesian axes in both directions. Representation (cartoon, sticks, or surface) and color scheme (sequence-rainbow or by-chain) vary across proteins so the training set covers all the common visualization conventions.

Q: What do the diagnostic plots show?
A: Plot images: a contact map (which residues are close in 3D, as an N×N binary image), a Ramachandran scatter (backbone torsion angles, revealing secondary-structure composition at a glance), and — for AlphaFold structures — a PAE heatmap (pairwise prediction confidence).

Q: How mobile is each atom in the crystal?
A: B-factor (Debye–Waller factor) reflects atomic displacement in the crystal lattice. It is an experimental observable (units Å²), not a prediction; low values mean the atom is pinned down, high values mean it moves or is heterogeneous across the crystal.

Q: Where is each backbone atom in 3D?
A: The mmCIF table is the protein's shape written out atom by atom. For each backbone N, Cα, C, and carbonyl O, it records an (x, y, z) coordinate triple in Å plus the residue type, chain letter, and residue number.